Protein AF-A0A067YBQ9-F1 (afdb_monomer_lite)

Sequence (164 aa):
MTKKSASEFKTNIGNRERAAGQLLSSLKLGISATEVMDMLGPPTTKTWAYTLFYSSAMVIYFDDSSKLVRVTSDISPETVTTWDESAPEISTASTQFKGKPYNRQVAAKMLLPLLKQGMPTKKVEDVLGRPDFISWCYSLTPSSSSLLVRFASDDKIVEVSIQR

Structure (mmCIF, N/CA/C/O backbone):
data_AF-A0A067YBQ9-F1
#
_entry.id   AF-A0A067YBQ9-F1
#
loop_
_atom_site.group_PDB
_atom_site.id
_atom_site.type_symbol
_atom_site.label_atom_id
_a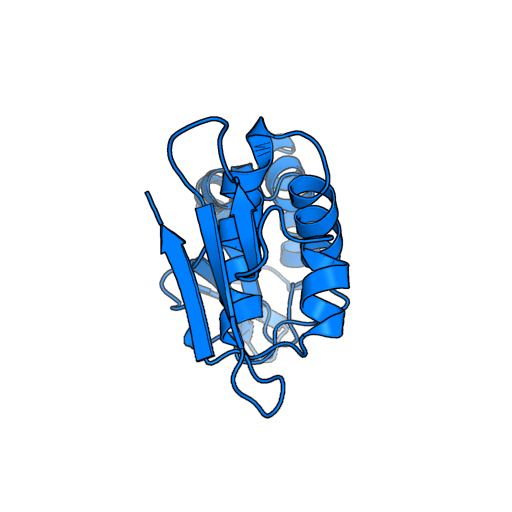tom_site.label_alt_id
_atom_site.label_comp_id
_atom_site.label_asym_id
_atom_site.label_entity_id
_atom_site.label_seq_id
_atom_site.pdbx_PDB_ins_code
_atom_site.Cartn_x
_atom_site.Cartn_y
_atom_site.Cartn_z
_atom_site.occupancy
_atom_site.B_iso_or_equiv
_atom_site.auth_seq_id
_atom_site.auth_comp_id
_atom_site.auth_asym_id
_atom_site.auth_atom_id
_atom_site.pdbx_PDB_model_num
ATOM 1 N N . MET A 1 1 ? -3.071 12.060 23.158 1.00 52.72 1 MET A N 1
ATOM 2 C CA . MET A 1 1 ? -3.126 11.913 21.689 1.00 52.72 1 MET A CA 1
ATOM 3 C C . MET A 1 1 ? -2.348 13.057 21.051 1.00 52.72 1 MET A C 1
ATOM 5 O O . MET A 1 1 ? -2.761 14.206 21.165 1.00 52.72 1 MET A O 1
ATOM 9 N N . THR A 1 2 ? -1.191 12.802 20.444 1.00 61.22 2 THR A N 1
ATOM 10 C CA . THR A 1 2 ? -0.462 13.849 19.717 1.00 61.22 2 THR A CA 1
ATOM 11 C C . THR A 1 2 ? -1.134 14.043 18.363 1.00 61.22 2 THR A C 1
ATOM 13 O O . THR A 1 2 ? -1.011 13.196 17.484 1.00 61.22 2 THR A O 1
ATOM 16 N N . LYS A 1 3 ? -1.839 15.169 18.170 1.00 69.75 3 LYS A N 1
ATOM 17 C CA . LYS A 1 3 ? -2.439 15.571 16.875 1.00 69.75 3 LYS A CA 1
ATOM 18 C C . LYS A 1 3 ? -1.464 15.402 15.694 1.00 69.75 3 LYS A C 1
ATOM 20 O O . LYS A 1 3 ? -1.875 15.102 14.579 1.00 69.75 3 LYS A O 1
ATOM 25 N N . LYS A 1 4 ? -0.164 15.535 15.974 1.00 74.19 4 LYS A N 1
ATOM 26 C CA . LYS A 1 4 ? 0.947 15.300 15.051 1.00 74.19 4 LYS A CA 1
ATOM 27 C C . LYS A 1 4 ? 1.001 13.869 14.498 1.00 74.19 4 LYS A C 1
ATOM 29 O O . LYS A 1 4 ? 1.097 13.725 13.291 1.00 74.19 4 LYS A O 1
ATOM 34 N N . SER A 1 5 ? 0.879 12.835 15.332 1.00 67.56 5 SER A N 1
ATOM 35 C CA . SER A 1 5 ? 0.999 11.433 14.894 1.00 67.56 5 SER A CA 1
ATOM 36 C C . SER A 1 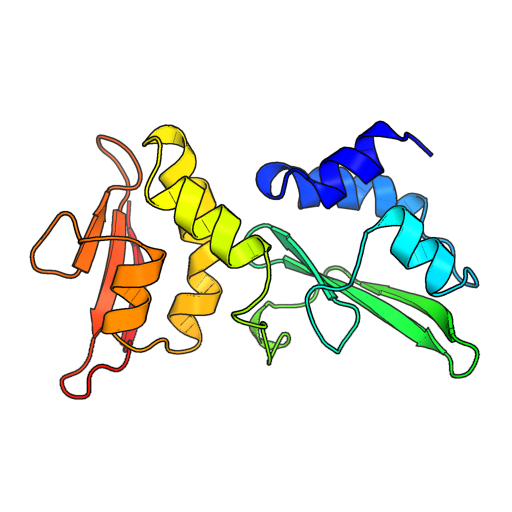5 ? -0.192 11.005 14.035 1.00 67.56 5 SER A C 1
ATOM 38 O O . SER A 1 5 ? -0.006 10.334 13.030 1.00 67.56 5 SER A O 1
ATOM 40 N N . ALA A 1 6 ? -1.408 11.456 14.369 1.00 73.75 6 ALA A N 1
ATOM 41 C CA . ALA A 1 6 ? -2.590 11.237 13.527 1.00 73.75 6 ALA A CA 1
ATOM 42 C C . ALA A 1 6 ? -2.458 11.951 12.169 1.00 73.75 6 ALA A C 1
ATOM 44 O O . ALA A 1 6 ? -2.779 11.386 11.127 1.00 73.75 6 ALA A O 1
ATOM 45 N N . SER A 1 7 ? -1.935 13.181 12.167 1.00 75.06 7 SER A N 1
ATOM 46 C CA . SER A 1 7 ? -1.663 13.921 10.931 1.00 75.06 7 SER A CA 1
ATOM 47 C C . SER A 1 7 ? -0.592 13.236 10.075 1.00 75.06 7 SER A C 1
ATOM 49 O O . SER A 1 7 ? -0.802 13.024 8.883 1.00 75.06 7 SER A O 1
ATOM 51 N N . GLU A 1 8 ? 0.526 12.823 10.678 1.00 72.06 8 GLU A N 1
ATOM 52 C CA . GLU A 1 8 ? 1.603 12.089 10.001 1.00 72.06 8 GLU A CA 1
ATOM 53 C C . GLU A 1 8 ? 1.111 10.753 9.445 1.00 72.06 8 GLU A C 1
ATOM 55 O O . GLU A 1 8 ? 1.417 10.427 8.302 1.00 72.06 8 GLU A O 1
ATOM 60 N N . PHE A 1 9 ? 0.283 10.024 10.199 1.00 73.94 9 PHE A N 1
ATOM 61 C CA . PHE A 1 9 ? -0.331 8.790 9.723 1.00 73.94 9 PHE A CA 1
ATOM 62 C C . PHE A 1 9 ? -1.224 9.041 8.506 1.00 73.94 9 PHE A C 1
ATOM 64 O O . PHE A 1 9 ? -1.138 8.321 7.520 1.00 73.94 9 PHE A O 1
ATOM 71 N N . LYS A 1 10 ? -2.044 10.094 8.511 1.00 70.56 10 LYS A N 1
ATOM 72 C CA . LYS A 1 10 ? -2.930 10.396 7.378 1.00 70.56 10 LYS A CA 1
ATOM 73 C C . LYS A 1 10 ? -2.169 10.862 6.136 1.00 70.56 10 LYS A C 1
ATOM 75 O O . LYS A 1 10 ? -2.526 10.475 5.028 1.00 70.56 10 LYS A O 1
ATOM 80 N N . THR A 1 11 ? -1.132 11.678 6.317 1.00 66.50 11 THR A N 1
ATOM 81 C CA . THR A 1 11 ? -0.545 12.486 5.231 1.00 66.50 11 THR A CA 1
ATOM 82 C C . THR A 1 11 ? 0.833 12.031 4.760 1.00 66.50 11 THR A C 1
ATOM 84 O O . THR A 1 11 ? 1.227 12.367 3.646 1.00 66.50 11 THR A O 1
ATOM 87 N N . ASN A 1 12 ? 1.580 11.272 5.566 1.00 66.81 12 ASN A N 1
ATOM 88 C CA . ASN A 1 12 ? 2.951 10.886 5.251 1.00 66.81 12 ASN A CA 1
ATOM 89 C C . ASN A 1 12 ? 3.133 9.371 5.327 1.00 66.81 12 ASN A C 1
ATOM 91 O O . ASN A 1 12 ? 3.479 8.803 6.363 1.00 66.81 12 ASN A O 1
ATOM 95 N N . ILE A 1 13 ? 2.955 8.725 4.177 1.00 60.44 13 ILE A N 1
ATOM 96 C CA . ILE A 1 13 ? 3.021 7.268 4.066 1.00 60.44 13 ILE A CA 1
ATOM 97 C C . ILE A 1 13 ? 4.420 6.727 4.413 1.00 60.44 13 ILE A C 1
ATOM 99 O O . ILE A 1 13 ? 4.527 5.663 5.011 1.00 60.44 13 ILE A O 1
ATOM 103 N N . GLY A 1 14 ? 5.492 7.482 4.147 1.00 58.81 14 GLY A N 1
ATOM 104 C CA . GLY A 1 14 ? 6.857 7.093 4.528 1.00 58.81 14 GLY A CA 1
ATOM 105 C C . GLY A 1 14 ? 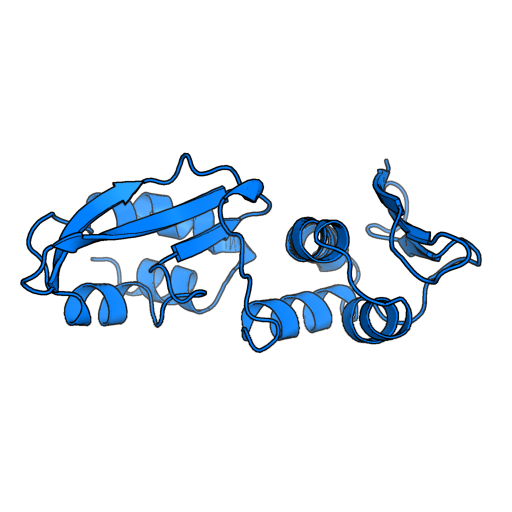7.100 7.065 6.043 1.00 58.81 14 GLY A C 1
ATOM 106 O O . GLY A 1 14 ? 8.034 6.414 6.497 1.00 58.81 14 GLY A O 1
ATOM 107 N N . ASN A 1 15 ? 6.242 7.731 6.824 1.00 66.69 15 ASN A N 1
ATOM 108 C CA . ASN A 1 15 ? 6.295 7.764 8.286 1.00 66.69 15 ASN A CA 1
ATOM 109 C C . ASN A 1 15 ? 5.116 7.029 8.947 1.00 66.69 15 ASN A C 1
ATOM 111 O O . ASN A 1 15 ? 5.017 7.042 10.178 1.00 66.69 15 ASN A O 1
ATOM 115 N N . ARG A 1 16 ? 4.229 6.383 8.169 1.00 72.06 16 ARG A N 1
ATOM 116 C CA . ARG A 1 16 ? 3.018 5.731 8.696 1.00 72.06 16 ARG A CA 1
ATOM 117 C C . ARG A 1 16 ? 3.342 4.638 9.695 1.00 72.06 16 ARG A C 1
ATOM 119 O O . ARG A 1 16 ? 2.695 4.607 10.725 1.00 72.06 16 ARG A O 1
ATOM 126 N N . GLU A 1 17 ? 4.347 3.801 9.462 1.00 69.12 17 GLU A N 1
ATOM 127 C CA . GLU A 1 17 ? 4.753 2.757 10.416 1.00 69.12 17 GLU A CA 1
ATOM 128 C C . GLU A 1 17 ? 5.180 3.334 11.773 1.00 69.12 17 GLU A C 1
ATOM 130 O O . GLU A 1 17 ? 4.701 2.897 12.821 1.00 69.12 17 GLU A O 1
ATOM 135 N N . ARG A 1 18 ? 5.996 4.394 11.771 1.00 70.69 18 ARG A N 1
ATOM 136 C CA . ARG A 1 18 ? 6.384 5.093 13.005 1.00 70.69 18 ARG A CA 1
ATOM 137 C C . ARG A 1 18 ? 5.173 5.716 13.701 1.00 70.69 18 ARG A C 1
ATOM 139 O O . ARG A 1 18 ? 5.042 5.614 14.921 1.00 70.69 18 ARG A O 1
ATOM 146 N N . ALA A 1 19 ? 4.298 6.365 12.937 1.00 74.25 19 ALA A N 1
ATOM 147 C CA . ALA A 1 19 ? 3.081 6.969 13.463 1.00 74.25 19 ALA A CA 1
ATOM 148 C C . ALA A 1 19 ? 2.104 5.906 13.996 1.00 74.25 19 ALA A C 1
ATOM 150 O O . ALA A 1 19 ? 1.501 6.105 15.046 1.00 74.25 19 ALA A O 1
ATOM 151 N N . ALA A 1 20 ? 2.010 4.752 13.336 1.00 73.94 20 ALA A N 1
ATOM 152 C CA . ALA A 1 20 ? 1.210 3.605 13.745 1.00 73.94 20 ALA A CA 1
ATOM 153 C C . ALA A 1 20 ? 1.682 3.058 15.083 1.00 73.94 20 ALA A C 1
ATOM 155 O O . ALA A 1 20 ? 0.861 2.872 15.968 1.00 73.94 20 ALA A O 1
ATOM 156 N N . GLY A 1 21 ? 2.994 2.895 15.281 1.00 72.50 21 GLY A N 1
ATOM 157 C CA . GLY A 1 21 ? 3.549 2.491 16.576 1.00 72.50 21 GLY A CA 1
ATOM 158 C C . GLY A 1 21 ? 3.110 3.411 17.724 1.00 72.50 21 GLY A C 1
ATOM 159 O O . GLY A 1 21 ? 2.801 2.950 18.821 1.00 72.50 21 GLY A O 1
ATOM 160 N N . GLN A 1 22 ? 2.997 4.716 17.461 1.00 74.12 22 GLN A N 1
ATOM 161 C CA . GLN A 1 22 ? 2.503 5.692 18.438 1.00 74.12 22 GLN A CA 1
ATOM 162 C C . GLN A 1 22 ? 0.974 5.672 18.593 1.00 74.12 22 GLN A C 1
ATOM 164 O O . GLN A 1 22 ? 0.467 5.946 19.679 1.00 74.12 22 GLN A O 1
ATOM 169 N N . LEU A 1 23 ? 0.239 5.345 17.530 1.00 74.12 23 LEU A N 1
ATOM 170 C CA . LEU A 1 23 ? -1.225 5.298 17.513 1.00 74.12 23 LEU A CA 1
ATOM 171 C C . LEU A 1 23 ? -1.789 3.974 18.046 1.00 74.12 23 LEU A C 1
ATOM 173 O O . LEU A 1 23 ? -2.868 3.986 18.629 1.00 74.12 23 LEU A O 1
ATOM 177 N N . LEU A 1 24 ? -1.056 2.863 17.934 1.00 72.81 24 LEU A N 1
ATOM 178 C CA . LEU A 1 24 ? -1.445 1.542 18.439 1.00 72.81 24 LEU A CA 1
ATOM 179 C C . LEU A 1 24 ? -1.722 1.573 19.943 1.00 72.81 24 LEU A C 1
ATOM 181 O O . LEU A 1 24 ? -2.719 1.029 20.398 1.00 72.81 24 LEU A O 1
ATOM 185 N N . SER A 1 25 ? -0.902 2.297 20.709 1.00 68.56 25 SER A N 1
ATOM 186 C CA . SER A 1 25 ? -1.129 2.497 22.149 1.00 68.56 25 SER A CA 1
ATOM 187 C C . SER A 1 25 ? -2.357 3.365 22.468 1.00 68.56 25 SER A C 1
ATOM 189 O O . SER A 1 25 ? -2.837 3.371 23.601 1.00 68.56 25 SER A O 1
ATOM 191 N N . SER A 1 26 ? -2.876 4.102 21.482 1.00 73.00 26 SER A N 1
ATOM 192 C CA . SER A 1 26 ? -4.056 4.966 21.612 1.00 73.00 26 SER A CA 1
ATOM 193 C C . SER A 1 26 ? -5.349 4.309 21.106 1.00 73.00 26 SER A C 1
ATOM 195 O O . SER A 1 26 ? -6.432 4.742 21.501 1.00 73.00 26 SER A O 1
ATOM 197 N N . LEU A 1 27 ? -5.259 3.263 20.277 1.00 78.25 27 LEU A N 1
ATOM 198 C CA . LEU A 1 27 ? -6.390 2.462 19.799 1.00 78.25 27 LEU A CA 1
ATOM 199 C C . LEU A 1 27 ? -6.861 1.507 20.905 1.00 78.25 27 LEU A C 1
ATOM 201 O O . LEU A 1 27 ? -6.446 0.353 20.986 1.00 78.25 27 LEU A O 1
ATOM 205 N N . LYS A 1 28 ? -7.724 2.007 21.790 1.00 81.62 28 LYS A N 1
ATOM 206 C CA . LYS A 1 28 ? -8.331 1.204 22.859 1.00 81.62 28 LYS A CA 1
ATOM 207 C C . LYS A 1 28 ? -9.479 0.359 22.316 1.00 81.62 28 LYS A C 1
ATOM 209 O O . LYS A 1 28 ? -10.267 0.843 21.511 1.00 81.62 28 LYS A O 1
ATOM 214 N N . LEU A 1 29 ? -9.617 -0.872 22.802 1.00 84.88 29 LEU A N 1
ATOM 215 C CA . LEU A 1 29 ? -10.793 -1.692 22.504 1.00 84.88 29 LEU A CA 1
ATOM 216 C C . LEU A 1 29 ? -12.078 -0.989 22.981 1.00 84.88 29 LEU A C 1
ATOM 218 O O . LEU A 1 29 ? -12.070 -0.295 23.998 1.00 84.88 29 LEU A O 1
ATOM 222 N N . GLY A 1 30 ? -13.174 -1.163 22.245 1.00 82.12 30 GLY A N 1
ATOM 223 C CA . GLY A 1 30 ? -14.492 -0.601 22.549 1.00 82.12 30 GLY A CA 1
ATOM 224 C C . GLY A 1 30 ? -14.776 0.789 21.963 1.00 82.12 3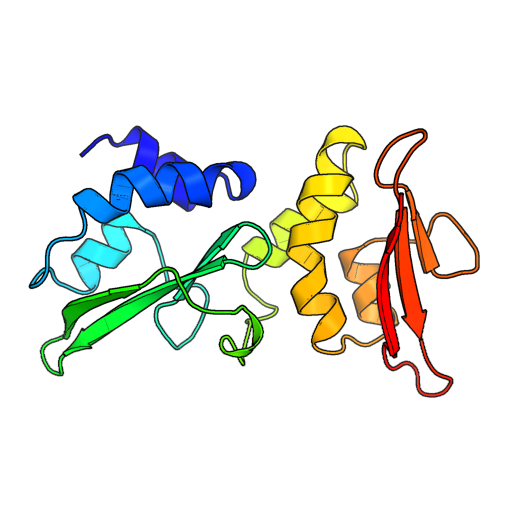0 GLY A C 1
ATOM 225 O O . GLY A 1 30 ? -15.911 1.266 22.061 1.00 82.12 30 GLY A O 1
ATOM 226 N N . ILE A 1 31 ? -13.795 1.447 21.335 1.00 87.75 31 ILE A N 1
ATOM 227 C CA . ILE A 1 31 ? -14.031 2.714 20.618 1.00 87.75 31 ILE A CA 1
ATOM 228 C C . ILE A 1 31 ? -14.817 2.474 19.325 1.00 87.75 31 ILE A C 1
ATOM 230 O O . ILE A 1 31 ? -14.773 1.389 18.747 1.00 87.75 31 ILE A O 1
ATOM 234 N N . SER A 1 32 ? -15.566 3.475 18.880 1.00 87.94 32 SER A N 1
ATOM 235 C CA . SER A 1 32 ? -16.401 3.378 17.680 1.00 87.94 32 SER A CA 1
ATOM 236 C C . SER A 1 32 ? -15.590 3.406 16.382 1.00 87.94 32 SER A C 1
ATOM 238 O O . SER A 1 32 ? -14.506 3.989 16.321 1.00 87.94 32 SER A O 1
ATOM 240 N N . ALA A 1 33 ? -16.154 2.838 15.312 1.00 83.00 33 ALA A N 1
ATOM 241 C CA . ALA A 1 33 ? -15.620 2.982 13.957 1.00 83.00 33 ALA A CA 1
ATOM 242 C C . ALA A 1 33 ? -15.366 4.455 13.587 1.00 83.00 33 ALA A C 1
ATOM 244 O O . ALA A 1 33 ? -14.297 4.780 13.080 1.00 83.00 33 ALA A O 1
ATOM 245 N N . THR A 1 34 ? -16.281 5.366 13.929 1.00 84.38 34 THR A N 1
ATOM 246 C CA . THR A 1 34 ? -16.118 6.809 13.685 1.00 84.38 34 THR A CA 1
ATOM 247 C C . THR A 1 34 ? -14.881 7.380 14.376 1.00 84.38 34 THR A C 1
ATOM 249 O O . THR A 1 34 ? -14.089 8.060 13.732 1.00 84.38 34 THR A O 1
ATOM 252 N N . GLU A 1 35 ? -14.648 7.048 15.649 1.00 85.06 35 GLU A N 1
ATOM 253 C CA . GLU A 1 35 ? -13.447 7.495 16.371 1.00 85.06 35 GLU A CA 1
ATOM 254 C C . GLU A 1 35 ? -12.165 6.935 15.745 1.00 85.06 35 GLU A C 1
ATOM 256 O O . GLU A 1 35 ? -11.160 7.638 15.646 1.00 85.06 35 GLU A O 1
ATOM 261 N N . VAL A 1 36 ? -12.183 5.684 15.277 1.00 84.69 36 VAL A N 1
ATOM 262 C CA . VAL A 1 36 ? -11.047 5.110 14.543 1.00 84.69 36 VAL A CA 1
ATOM 263 C C . VAL A 1 36 ? -10.809 5.865 13.231 1.00 84.69 36 VAL A C 1
ATOM 265 O O . VAL A 1 36 ? -9.665 6.205 12.926 1.00 84.69 36 VAL A O 1
ATOM 268 N N . MET A 1 37 ? -11.868 6.189 12.488 1.00 84.00 37 MET A N 1
ATOM 269 C CA . MET A 1 37 ? -11.803 6.983 11.257 1.00 84.00 37 MET A CA 1
ATOM 270 C C . MET A 1 37 ? -11.257 8.395 11.509 1.00 84.00 37 MET A C 1
ATOM 272 O O . MET A 1 37 ? -10.416 8.886 10.753 1.00 84.00 37 MET A O 1
ATOM 276 N N . ASP A 1 38 ? -11.651 9.030 12.610 1.00 81.69 38 ASP A N 1
ATOM 277 C CA . ASP A 1 38 ? -11.127 10.334 13.016 1.00 81.69 38 ASP A CA 1
ATOM 278 C C . ASP A 1 38 ? -9.637 10.274 13.361 1.00 81.69 38 ASP A C 1
ATOM 280 O O . ASP A 1 38 ? -8.899 11.235 13.117 1.00 81.69 38 ASP A O 1
ATOM 284 N N . MET A 1 39 ? -9.151 9.144 13.873 1.00 81.12 39 MET A N 1
ATOM 285 C CA . MET A 1 39 ? -7.738 8.959 14.199 1.00 81.12 39 MET A CA 1
ATOM 286 C C . MET A 1 39 ? -6.884 8.604 12.983 1.00 81.12 39 MET A C 1
ATOM 288 O O . MET A 1 39 ? -5.825 9.201 12.782 1.00 81.12 39 MET A O 1
ATOM 292 N N . LEU A 1 40 ? -7.338 7.653 12.172 1.00 79.06 40 LEU A N 1
ATOM 293 C CA . LEU A 1 40 ? -6.526 7.004 11.139 1.00 79.06 40 LEU A CA 1
ATOM 294 C C . LEU A 1 40 ? -6.870 7.456 9.719 1.00 79.06 40 LEU A C 1
ATOM 296 O O . LEU A 1 40 ? -6.057 7.306 8.812 1.00 79.06 40 LEU A O 1
ATOM 300 N N . GLY A 1 41 ? -8.039 8.062 9.534 1.00 74.94 41 GLY A N 1
ATOM 301 C CA . GLY A 1 41 ? -8.613 8.331 8.223 1.00 74.94 41 GLY A CA 1
ATOM 302 C C . GLY A 1 41 ? -9.439 7.152 7.699 1.00 74.94 41 GLY A C 1
ATOM 303 O O . GLY A 1 41 ? -9.606 6.143 8.396 1.00 74.94 41 GLY A O 1
ATOM 304 N N . PRO A 1 42 ? -9.986 7.277 6.479 1.00 71.62 42 PRO A N 1
ATOM 305 C CA . PRO A 1 42 ? -10.728 6.195 5.846 1.00 71.62 42 PRO A CA 1
ATOM 306 C C . PRO A 1 42 ? -9.830 4.962 5.635 1.00 71.62 42 PRO A C 1
ATOM 308 O O . PRO A 1 42 ? -8.627 5.119 5.408 1.00 71.62 42 PRO A O 1
ATOM 311 N N . PRO A 1 43 ? -10.388 3.743 5.728 1.00 66.50 43 PRO A N 1
ATOM 312 C CA . PRO A 1 43 ? -9.630 2.519 5.494 1.00 66.50 43 PRO A CA 1
ATOM 313 C C . PRO A 1 43 ? -9.174 2.416 4.033 1.00 66.50 43 PRO A C 1
ATOM 315 O O . PRO A 1 43 ? -9.845 2.905 3.126 1.00 66.50 43 PRO A O 1
ATOM 318 N N . THR A 1 44 ? -8.046 1.740 3.802 1.00 60.06 44 THR A N 1
ATOM 319 C CA . THR A 1 44 ? -7.473 1.548 2.458 1.00 60.06 44 THR A CA 1
ATOM 320 C C . THR A 1 44 ? -8.219 0.472 1.656 1.00 60.06 44 THR A C 1
ATOM 322 O O . THR A 1 44 ? -8.143 0.448 0.432 1.00 60.06 44 THR A O 1
ATOM 325 N N . THR A 1 45 ? -8.955 -0.425 2.323 1.00 57.81 45 THR A N 1
ATOM 326 C CA . THR A 1 45 ? -9.723 -1.505 1.678 1.00 57.81 45 THR A CA 1
ATOM 327 C C . THR A 1 45 ? -11.103 -1.690 2.320 1.00 57.81 45 THR A C 1
ATOM 329 O O . THR A 1 45 ? -11.421 -1.048 3.319 1.00 57.81 45 THR A O 1
ATOM 332 N N . LYS A 1 46 ? -11.933 -2.592 1.767 1.00 57.16 46 LYS A N 1
ATOM 333 C CA . LYS A 1 46 ? -13.247 -2.956 2.344 1.00 57.16 46 LYS A CA 1
ATOM 334 C C . LYS A 1 46 ? -13.126 -3.578 3.737 1.00 57.16 46 LYS A C 1
ATOM 336 O O . LYS A 1 46 ? -13.937 -3.300 4.615 1.00 57.16 46 LYS A O 1
ATOM 341 N N . THR A 1 47 ? -12.093 -4.385 3.948 1.00 64.19 47 THR A N 1
ATOM 342 C CA . THR A 1 47 ? -11.619 -4.738 5.288 1.00 64.19 47 THR A CA 1
ATOM 343 C C . THR A 1 47 ? -10.911 -3.506 5.845 1.00 64.19 47 THR A C 1
ATOM 345 O O . THR A 1 47 ? -10.121 -2.914 5.113 1.00 64.19 47 THR A O 1
ATOM 348 N N . TRP A 1 48 ? -11.177 -3.079 7.087 1.00 72.06 48 TRP A N 1
ATOM 349 C CA . TRP A 1 48 ? -10.534 -1.889 7.668 1.00 72.06 48 TRP A CA 1
ATOM 350 C C . TRP A 1 48 ? -9.035 -2.127 7.887 1.00 72.06 48 TRP A C 1
ATOM 352 O O . TRP A 1 48 ? -8.570 -2.430 8.981 1.00 72.06 48 TRP A O 1
ATOM 362 N N . ALA A 1 49 ? -8.280 -2.026 6.803 1.00 69.38 49 ALA A N 1
ATOM 363 C CA . ALA A 1 49 ? -6.856 -2.245 6.724 1.00 69.38 49 ALA A CA 1
ATOM 364 C C . ALA A 1 49 ? -6.184 -0.931 6.345 1.00 69.38 49 ALA A C 1
ATOM 366 O O . ALA A 1 49 ? -6.642 -0.213 5.455 1.00 69.38 49 ALA A O 1
ATOM 367 N N . TYR A 1 50 ? -5.087 -0.641 7.027 1.00 70.19 50 TYR A N 1
ATOM 368 C CA . TYR A 1 50 ? -4.234 0.504 6.789 1.00 70.19 50 TYR A CA 1
ATOM 369 C C . TYR A 1 50 ? -2.839 0.002 6.482 1.00 70.19 50 TYR A C 1
ATOM 371 O O . TYR A 1 50 ? -2.215 -0.693 7.286 1.00 70.19 50 TYR A O 1
ATOM 379 N N . THR A 1 51 ? -2.310 0.378 5.329 1.00 67.38 51 THR A N 1
ATOM 380 C CA . THR A 1 51 ? -0.928 0.045 5.002 1.00 67.38 51 THR A CA 1
ATOM 381 C C . THR A 1 51 ? 0.017 0.926 5.798 1.00 67.38 51 THR A C 1
ATOM 383 O O . THR A 1 51 ? -0.018 2.154 5.688 1.00 67.38 51 THR A O 1
ATOM 386 N N . LEU A 1 52 ? 0.845 0.277 6.619 1.00 64.19 52 LEU A N 1
ATOM 387 C CA . LEU A 1 52 ? 1.793 0.944 7.499 1.00 64.19 52 LEU A CA 1
ATOM 388 C C . LEU A 1 52 ? 3.080 1.287 6.752 1.00 64.19 52 LEU A C 1
ATOM 390 O O . LEU A 1 52 ? 3.508 2.437 6.798 1.00 64.19 52 LEU A O 1
ATOM 394 N N . PHE A 1 53 ? 3.671 0.302 6.062 1.00 58.88 53 PHE A N 1
ATOM 395 C CA . PHE A 1 53 ? 4.875 0.458 5.239 1.00 58.88 53 PHE A CA 1
ATOM 396 C C . PHE A 1 53 ? 5.203 -0.821 4.462 1.00 58.88 53 PHE A C 1
ATOM 398 O O . PHE A 1 53 ? 5.064 -1.900 5.022 1.00 58.88 53 PHE A O 1
ATOM 405 N N . TYR A 1 54 ? 5.687 -0.691 3.219 1.00 53.78 54 TYR A N 1
ATOM 406 C CA . TYR A 1 54 ? 6.242 -1.741 2.337 1.00 53.78 54 TYR A CA 1
ATOM 407 C C . TYR A 1 54 ? 5.436 -3.048 2.182 1.00 53.78 54 TYR A C 1
ATOM 409 O O . TYR A 1 54 ? 4.906 -3.322 1.111 1.00 53.78 54 TYR A O 1
ATOM 417 N N . SER A 1 55 ? 5.384 -3.864 3.231 1.00 54.75 55 SER A N 1
ATOM 418 C CA . SER A 1 55 ? 4.781 -5.197 3.309 1.00 54.75 55 SER A CA 1
ATOM 419 C C . SER A 1 55 ? 4.033 -5.420 4.630 1.00 54.75 55 SER A C 1
ATOM 421 O O . SER A 1 55 ? 3.753 -6.554 4.986 1.00 54.75 55 SER A O 1
ATOM 423 N N . SER A 1 56 ? 3.731 -4.358 5.375 1.00 62.12 56 SER A N 1
ATOM 424 C CA . SER A 1 56 ? 3.070 -4.432 6.677 1.00 62.12 56 SER A CA 1
ATOM 425 C C . SER A 1 56 ? 1.735 -3.703 6.626 1.00 62.12 56 SER A C 1
ATOM 427 O O . SER A 1 56 ? 1.650 -2.535 6.222 1.00 62.12 56 SER A O 1
ATOM 429 N N . ALA A 1 57 ? 0.684 -4.390 7.059 1.00 70.88 57 ALA A N 1
ATOM 430 C CA . ALA A 1 57 ? -0.655 -3.838 7.177 1.00 70.88 57 ALA A CA 1
ATOM 431 C C . ALA A 1 57 ? -1.115 -3.876 8.633 1.00 70.88 57 ALA A C 1
ATOM 433 O O . ALA A 1 57 ? -0.929 -4.867 9.332 1.00 70.88 57 ALA A O 1
ATOM 434 N N . MET A 1 58 ? -1.755 -2.796 9.069 1.00 77.00 58 MET A N 1
ATOM 435 C CA . MET A 1 58 ? -2.544 -2.769 10.287 1.00 77.00 58 MET A CA 1
ATOM 436 C C . MET A 1 58 ? -3.989 -3.057 9.921 1.00 77.00 58 MET A C 1
ATOM 438 O O . MET A 1 58 ? -4.597 -2.276 9.198 1.00 77.00 58 MET A O 1
ATOM 442 N N . VAL A 1 59 ? -4.550 -4.146 10.427 1.00 78.69 59 VAL A N 1
ATOM 443 C CA . VAL A 1 59 ? -5.962 -4.475 10.230 1.00 78.69 59 VAL A CA 1
ATOM 444 C C . VAL A 1 59 ? -6.718 -4.269 11.526 1.00 78.69 59 VAL A C 1
ATOM 446 O O . VAL A 1 59 ? -6.254 -4.622 12.613 1.00 78.69 59 VAL A O 1
ATOM 449 N N . ILE A 1 60 ? -7.888 -3.671 11.376 1.00 84.19 60 ILE A N 1
ATOM 450 C CA . ILE A 1 60 ? -8.790 -3.274 12.436 1.00 84.19 60 ILE A CA 1
ATOM 451 C C . ILE A 1 60 ? -10.078 -4.074 12.278 1.00 84.19 60 ILE A C 1
ATOM 453 O O . ILE A 1 60 ? -10.673 -4.115 11.202 1.00 84.19 60 ILE A O 1
ATOM 457 N N . TYR A 1 61 ? -10.495 -4.721 13.362 1.00 81.75 61 TYR A N 1
ATOM 458 C CA . TYR A 1 61 ? -11.715 -5.515 13.422 1.00 81.75 61 TYR A CA 1
ATOM 459 C C . TYR A 1 61 ? -12.714 -4.854 14.356 1.00 81.75 61 TYR A C 1
ATOM 461 O O . TYR A 1 61 ? -12.370 -4.473 15.481 1.00 81.75 61 TYR A O 1
ATOM 469 N N . PHE A 1 62 ? -13.956 -4.786 13.895 1.00 82.88 62 PHE A N 1
ATOM 470 C CA . PHE A 1 62 ? -15.093 -4.324 14.674 1.00 82.88 62 PHE A CA 1
ATOM 471 C C . PHE A 1 62 ? -16.026 -5.496 14.980 1.00 82.88 62 PHE A C 1
ATOM 473 O O . PHE A 1 62 ? -16.074 -6.455 14.210 1.00 82.88 62 PHE A O 1
ATOM 480 N N . ASP A 1 63 ? -16.734 -5.429 16.103 1.00 78.88 63 ASP A N 1
ATOM 481 C CA . ASP A 1 63 ? -17.880 -6.303 16.365 1.00 78.88 63 ASP A CA 1
ATOM 482 C C . ASP A 1 63 ? -19.137 -5.829 15.614 1.00 78.88 63 ASP A C 1
ATOM 484 O O . ASP A 1 63 ? -19.144 -4.782 14.959 1.00 78.88 63 ASP A O 1
ATOM 488 N N . ASP A 1 64 ? -20.231 -6.582 15.749 1.00 81.38 64 ASP A N 1
ATOM 489 C CA . ASP A 1 64 ? -21.528 -6.266 15.134 1.00 81.38 64 ASP A CA 1
ATOM 490 C C . ASP A 1 64 ? -22.119 -4.929 15.624 1.00 81.38 64 ASP A C 1
ATOM 492 O O . ASP A 1 64 ? -22.991 -4.349 14.979 1.00 81.38 64 ASP A O 1
ATOM 496 N N . SER A 1 65 ? -21.621 -4.398 16.748 1.00 83.31 65 SER A N 1
ATOM 497 C CA . SER A 1 65 ? -21.976 -3.077 17.284 1.00 83.31 65 SER A CA 1
ATOM 498 C C . SER A 1 65 ? -21.055 -1.957 16.782 1.00 83.31 65 SER A C 1
ATOM 500 O O . SER A 1 65 ? -21.110 -0.832 17.287 1.00 83.31 65 SER A O 1
ATOM 502 N N . SER A 1 66 ? -20.210 -2.235 15.782 1.00 83.56 66 SER A N 1
ATOM 503 C CA . SER A 1 66 ? -19.230 -1.296 15.222 1.00 83.56 66 SER A CA 1
ATOM 504 C C . SER A 1 66 ? -18.229 -0.764 16.258 1.00 83.56 66 SER A C 1
ATOM 506 O O . SER A 1 66 ? -17.765 0.382 16.165 1.00 83.56 66 SER A O 1
ATOM 508 N N . LYS A 1 67 ? -17.887 -1.582 17.262 1.00 86.31 67 LYS A N 1
ATOM 509 C CA . LYS A 1 67 ? -16.866 -1.279 18.270 1.00 86.31 67 LYS A CA 1
ATOM 510 C C . LYS A 1 67 ? -15.574 -2.023 17.983 1.00 86.31 67 LYS A C 1
ATOM 512 O O . LYS A 1 67 ? -15.583 -3.182 17.590 1.00 86.31 67 LYS A O 1
ATOM 517 N N . LEU A 1 68 ? -14.449 -1.344 18.177 1.00 85.81 68 LEU A N 1
ATOM 518 C CA . LEU A 1 68 ? -13.121 -1.896 17.953 1.00 85.81 68 LEU A CA 1
ATOM 519 C C . LEU A 1 68 ? -12.862 -3.072 18.900 1.00 85.81 68 LEU A C 1
ATOM 521 O O . LEU A 1 68 ? -12.755 -2.872 20.107 1.00 85.81 68 LEU A O 1
ATOM 525 N N . VAL A 1 69 ? -12.689 -4.276 18.364 1.00 86.12 69 VAL A N 1
ATOM 526 C CA . VAL A 1 69 ? -12.417 -5.484 19.165 1.00 86.12 69 VAL A CA 1
ATOM 527 C C . VAL A 1 69 ? -11.018 -6.045 18.967 1.00 86.12 69 VAL A C 1
ATOM 529 O O . VAL A 1 69 ? -10.522 -6.766 19.832 1.00 86.12 69 VAL A O 1
ATOM 532 N N . ARG A 1 70 ? -10.342 -5.702 17.864 1.00 83.12 70 ARG A N 1
ATOM 533 C CA . ARG A 1 70 ? -8.972 -6.160 17.610 1.00 83.12 70 ARG A CA 1
ATOM 534 C C . ARG A 1 70 ? -8.228 -5.239 16.652 1.00 83.12 70 ARG A C 1
ATOM 536 O O . ARG A 1 70 ? -8.784 -4.791 15.654 1.00 83.12 70 ARG A O 1
ATOM 543 N N . VAL A 1 71 ? -6.941 -5.040 16.924 1.00 80.44 71 VAL A N 1
ATOM 544 C CA . VAL A 1 71 ? -5.970 -4.445 15.997 1.00 80.44 71 VAL A CA 1
ATOM 545 C C . VAL A 1 71 ? -4.802 -5.412 15.854 1.00 80.44 71 VAL A C 1
ATOM 547 O O . VAL A 1 71 ? -4.367 -6.005 16.839 1.00 80.44 71 VAL A O 1
ATOM 550 N N . THR A 1 72 ? -4.300 -5.605 14.640 1.00 75.38 72 THR A N 1
ATOM 551 C CA . THR A 1 72 ? -3.126 -6.450 14.384 1.00 75.38 72 THR A CA 1
ATOM 552 C C . THR A 1 72 ? -2.275 -5.855 13.273 1.00 75.38 72 THR A C 1
ATOM 554 O O . THR A 1 72 ? -2.815 -5.314 12.313 1.00 75.38 72 THR A O 1
ATOM 557 N N . SER A 1 73 ? -0.955 -5.935 13.426 1.00 67.94 73 SER A N 1
ATOM 558 C CA . SER A 1 73 ? 0.044 -5.440 12.471 1.00 67.94 73 SER A CA 1
ATOM 559 C C . SER A 1 73 ? 0.865 -6.552 11.805 1.00 67.94 73 SER A C 1
ATOM 561 O O . SER A 1 73 ? 1.674 -6.257 10.933 1.00 67.94 73 SER A O 1
ATOM 563 N N . ASP A 1 74 ? 0.656 -7.816 12.196 1.00 57.84 74 ASP A N 1
ATOM 564 C CA . ASP A 1 74 ? 1.440 -8.988 11.750 1.00 57.84 74 ASP A CA 1
ATOM 565 C C . ASP A 1 74 ? 0.909 -9.614 10.455 1.00 57.84 74 ASP A C 1
ATOM 567 O O . ASP A 1 74 ? 1.097 -10.796 10.165 1.00 57.84 74 ASP A O 1
ATOM 571 N N . ILE A 1 75 ? 0.184 -8.829 9.670 1.00 53.97 75 ILE A N 1
ATOM 572 C CA . ILE A 1 75 ? -0.491 -9.336 8.490 1.00 53.97 75 ILE A CA 1
ATOM 573 C C . ILE A 1 75 ? 0.434 -9.189 7.282 1.00 53.97 75 ILE A C 1
ATOM 575 O O . ILE A 1 75 ? 0.760 -8.079 6.859 1.00 53.97 75 ILE A O 1
ATOM 579 N N . SER A 1 76 ? 0.835 -10.344 6.735 1.00 48.06 76 SER A N 1
ATOM 580 C CA . SER A 1 76 ? 1.544 -10.475 5.457 1.00 48.06 76 SER A CA 1
ATOM 581 C C . SER A 1 76 ? 0.719 -9.823 4.338 1.00 48.06 76 SER A C 1
ATOM 583 O O . SER A 1 76 ? -0.500 -10.040 4.283 1.00 48.06 76 SER A O 1
ATOM 585 N N . PRO A 1 77 ? 1.338 -9.065 3.411 1.00 49.03 77 PRO A N 1
ATOM 586 C CA . PRO A 1 77 ? 0.613 -8.287 2.406 1.00 49.03 77 PRO A CA 1
ATOM 587 C C . PRO A 1 77 ? -0.189 -9.177 1.444 1.00 49.03 77 PRO A C 1
ATOM 589 O O . PRO A 1 77 ? -1.103 -8.695 0.783 1.00 49.03 77 PRO A O 1
ATOM 592 N N . GLU A 1 78 ? 0.100 -10.480 1.413 1.00 42.38 78 GLU A N 1
ATOM 593 C CA . GLU A 1 78 ? -0.613 -11.499 0.636 1.00 42.38 78 GLU A CA 1
ATOM 594 C C . GLU A 1 78 ? -2.078 -11.684 1.058 1.00 42.38 78 GLU A C 1
ATOM 596 O O . GLU A 1 78 ? -2.906 -12.096 0.253 1.00 42.38 78 GLU A O 1
ATOM 601 N N . THR A 1 79 ? -2.425 -11.343 2.301 1.00 40.00 79 THR A N 1
ATOM 602 C CA . THR A 1 79 ? -3.811 -11.445 2.800 1.00 40.00 79 THR A CA 1
ATOM 603 C C . THR A 1 79 ? -4.640 -10.180 2.559 1.00 40.00 79 THR A C 1
ATOM 605 O O . THR A 1 79 ? -5.855 -10.193 2.754 1.00 40.00 79 THR A O 1
ATOM 608 N N . VAL A 1 80 ? -4.025 -9.094 2.071 1.00 48.81 80 VAL A N 1
ATOM 609 C CA . VAL A 1 80 ? -4.744 -7.912 1.575 1.00 48.81 80 VAL A CA 1
ATOM 610 C C . VAL A 1 80 ? -5.091 -8.164 0.106 1.00 48.81 80 VAL A C 1
ATOM 612 O O . VAL A 1 80 ? -4.473 -7.636 -0.814 1.00 48.81 80 VAL A O 1
ATOM 615 N N . THR A 1 81 ? -6.071 -9.040 -0.113 1.00 41.72 81 THR A N 1
ATOM 616 C CA . THR A 1 81 ? -6.408 -9.614 -1.429 1.00 41.72 81 THR A CA 1
ATOM 617 C C . THR A 1 81 ? -7.137 -8.667 -2.386 1.00 41.72 81 THR A C 1
ATOM 619 O O . THR A 1 81 ? -7.426 -9.043 -3.516 1.00 41.72 81 THR A O 1
ATOM 622 N N . THR A 1 82 ? -7.423 -7.433 -1.980 1.00 47.81 82 THR A N 1
ATOM 623 C CA . THR A 1 82 ? -8.049 -6.416 -2.837 1.00 47.81 82 THR A CA 1
ATOM 624 C C . THR A 1 82 ? -7.529 -5.048 -2.433 1.00 47.81 82 THR A C 1
ATOM 626 O O . THR A 1 82 ? -8.131 -4.376 -1.596 1.00 47.81 82 THR A O 1
ATOM 629 N N . TRP A 1 83 ? -6.378 -4.664 -2.980 1.00 53.56 83 TRP A N 1
ATOM 630 C CA . TRP A 1 83 ? -5.901 -3.287 -2.907 1.00 53.56 83 TRP A CA 1
ATOM 631 C C . TRP A 1 83 ? -6.634 -2.471 -3.979 1.00 53.56 83 TRP A C 1
ATOM 633 O O . TRP A 1 83 ? -6.583 -2.814 -5.158 1.00 53.56 83 TRP A O 1
ATOM 643 N N . ASP A 1 84 ? -7.377 -1.443 -3.563 1.00 57.03 84 ASP A N 1
ATOM 644 C CA . ASP A 1 84 ? -8.154 -0.596 -4.472 1.00 57.03 84 ASP A CA 1
ATOM 645 C C . ASP A 1 84 ? -7.209 0.302 -5.279 1.00 57.03 84 ASP A C 1
ATOM 647 O O . ASP A 1 84 ? -6.470 1.113 -4.725 1.00 57.03 84 ASP A O 1
ATOM 651 N N . GLU A 1 85 ? -7.228 0.163 -6.602 1.00 52.22 85 GLU A N 1
ATOM 652 C CA . GLU A 1 85 ? -6.399 0.945 -7.525 1.00 52.22 85 GLU A CA 1
ATOM 653 C C . GLU A 1 85 ? -6.722 2.449 -7.492 1.00 52.22 85 GLU A C 1
ATOM 655 O O . GLU A 1 85 ? -5.898 3.281 -7.874 1.00 52.22 85 GLU A O 1
ATOM 660 N N . SER A 1 86 ? -7.914 2.791 -6.998 1.00 56.75 86 SER A N 1
ATOM 661 C CA . SER A 1 86 ? -8.394 4.156 -6.765 1.00 56.75 86 SER A CA 1
ATOM 662 C C . SER A 1 86 ? -7.793 4.784 -5.505 1.00 56.75 86 SER A C 1
ATOM 664 O O . SER A 1 86 ? -8.033 5.963 -5.230 1.00 56.75 86 SER A O 1
ATOM 666 N N . ALA A 1 87 ? -7.045 4.009 -4.714 1.00 60.53 87 ALA A N 1
ATOM 667 C CA . ALA A 1 87 ? -6.519 4.460 -3.442 1.00 60.53 87 ALA A CA 1
ATOM 668 C C . ALA A 1 87 ? -5.549 5.643 -3.641 1.00 60.53 87 ALA A C 1
ATOM 670 O O . ALA A 1 87 ? -4.607 5.565 -4.446 1.00 60.53 87 ALA A O 1
ATOM 671 N N . PRO A 1 88 ? -5.728 6.747 -2.893 1.00 61.78 88 PRO A N 1
ATOM 672 C CA . PRO A 1 88 ? -4.872 7.930 -3.000 1.00 61.78 88 PRO A CA 1
ATOM 673 C C . PRO A 1 88 ? -3.391 7.620 -2.725 1.00 61.78 88 PRO A C 1
ATOM 675 O O . PRO A 1 88 ? -2.499 8.330 -3.199 1.00 61.78 88 PRO A O 1
ATOM 678 N N . GLU A 1 89 ? -3.105 6.533 -2.010 1.00 63.50 89 GLU A N 1
ATOM 679 C CA . GLU A 1 89 ? -1.769 6.004 -1.764 1.00 63.50 89 GLU A CA 1
ATOM 680 C C . GLU A 1 89 ? -1.022 5.610 -3.044 1.00 63.50 89 GLU A C 1
ATOM 682 O O . GLU A 1 89 ? 0.175 5.881 -3.149 1.00 63.50 89 GLU A O 1
ATOM 687 N N . ILE A 1 90 ? -1.707 5.017 -4.027 1.00 70.00 90 ILE A N 1
ATOM 688 C CA . ILE A 1 90 ? -1.099 4.589 -5.298 1.00 70.00 90 ILE A CA 1
ATOM 689 C C . ILE A 1 90 ? -0.741 5.810 -6.130 1.00 70.00 90 ILE A C 1
ATOM 691 O O . ILE A 1 90 ? 0.373 5.912 -6.644 1.00 70.00 90 ILE A O 1
ATOM 695 N N . SER A 1 91 ? -1.659 6.774 -6.202 1.00 72.62 91 SER A N 1
ATOM 696 C CA . SER A 1 91 ? -1.430 8.053 -6.878 1.00 72.62 91 SER A CA 1
ATOM 697 C C . SER A 1 91 ? -0.253 8.814 -6.253 1.00 72.62 91 SER A C 1
ATOM 699 O O . SER A 1 91 ? 0.632 9.314 -6.956 1.00 72.62 91 SER A O 1
ATOM 701 N N . THR A 1 92 ? -0.168 8.819 -4.920 1.00 74.62 92 THR A N 1
ATOM 702 C CA . THR A 1 92 ? 0.939 9.446 -4.185 1.00 74.62 92 THR A CA 1
ATOM 703 C C . THR A 1 92 ? 2.267 8.734 -4.442 1.00 74.62 92 THR A C 1
ATOM 705 O O . THR A 1 92 ? 3.267 9.392 -4.736 1.00 74.62 92 THR A O 1
ATOM 708 N N . ALA A 1 93 ? 2.296 7.401 -4.373 1.00 76.81 93 ALA A N 1
ATOM 709 C CA . ALA A 1 93 ? 3.500 6.614 -4.624 1.00 76.81 93 ALA A CA 1
ATOM 710 C C . ALA A 1 93 ? 3.977 6.745 -6.079 1.00 76.81 93 ALA A C 1
ATOM 712 O O . ALA A 1 93 ? 5.160 6.982 -6.306 1.00 76.81 93 ALA A O 1
ATOM 713 N N . SER A 1 94 ? 3.062 6.690 -7.051 1.00 82.31 94 SER A N 1
ATOM 714 C CA . SER A 1 94 ? 3.332 6.956 -8.472 1.00 82.31 94 SER A CA 1
ATOM 715 C C . SER A 1 94 ? 3.960 8.338 -8.671 1.00 82.31 94 SER A C 1
ATOM 717 O O . SER A 1 94 ? 5.025 8.469 -9.275 1.00 82.31 94 SER A O 1
ATOM 719 N N . THR A 1 95 ? 3.374 9.374 -8.064 1.00 82.69 95 THR A N 1
ATOM 720 C CA . THR A 1 95 ? 3.905 10.744 -8.129 1.00 82.69 95 THR A CA 1
ATOM 721 C C . THR A 1 95 ? 5.316 10.839 -7.544 1.00 82.69 95 THR A C 1
ATOM 723 O O . THR A 1 95 ? 6.194 11.472 -8.131 1.00 82.69 95 THR A O 1
ATOM 726 N N . GLN A 1 96 ? 5.570 10.194 -6.402 1.00 81.69 96 GLN A N 1
ATOM 727 C CA . GLN A 1 96 ? 6.897 10.185 -5.781 1.00 81.69 96 GLN A CA 1
ATOM 728 C C . GLN A 1 96 ? 7.927 9.396 -6.595 1.00 81.69 96 GLN A C 1
ATOM 730 O O . GLN A 1 96 ? 9.081 9.816 -6.665 1.00 81.69 96 GLN A O 1
ATOM 735 N N . PHE A 1 97 ? 7.517 8.294 -7.227 1.00 84.62 97 PHE A N 1
ATOM 736 C CA . PHE A 1 97 ? 8.375 7.473 -8.078 1.00 84.62 97 PHE A CA 1
ATOM 737 C C . PHE A 1 97 ? 8.784 8.219 -9.355 1.00 84.62 97 PHE A C 1
ATOM 739 O O . PHE A 1 97 ? 9.961 8.288 -9.709 1.00 84.62 97 PHE A O 1
ATOM 746 N N . LYS A 1 98 ? 7.819 8.851 -10.025 1.00 84.06 98 LYS A N 1
ATOM 747 C CA . LYS A 1 98 ? 8.075 9.658 -11.226 1.00 84.06 98 LYS A CA 1
ATOM 748 C C . LYS A 1 98 ? 8.808 10.964 -10.917 1.00 84.06 98 LYS A C 1
ATOM 750 O O . LYS A 1 98 ? 9.474 11.513 -11.790 1.00 84.06 98 LYS A O 1
ATOM 755 N N . GLY A 1 99 ? 8.668 11.459 -9.688 1.00 77.56 99 GLY A N 1
ATOM 756 C CA . GLY A 1 99 ? 9.267 12.692 -9.196 1.00 77.56 99 GLY A CA 1
ATOM 757 C C . GLY A 1 99 ? 10.759 12.577 -8.854 1.00 77.56 99 GLY A C 1
ATOM 758 O O . GLY A 1 99 ? 11.566 12.031 -9.604 1.00 77.56 99 GLY A O 1
ATOM 759 N N . LYS A 1 100 ? 11.158 13.177 -7.723 1.00 66.88 100 LYS A N 1
ATOM 760 C CA . LYS A 1 100 ? 12.576 13.364 -7.369 1.00 66.88 100 LYS A CA 1
ATOM 761 C C . LYS A 1 100 ? 13.298 12.027 -7.091 1.00 66.88 100 LYS A C 1
ATOM 763 O O . LYS A 1 100 ? 12.754 11.201 -6.358 1.00 66.88 100 LYS A O 1
ATOM 768 N N . PRO A 1 101 ? 14.567 11.864 -7.529 1.00 63.66 101 PRO A N 1
ATOM 769 C CA . PRO A 1 101 ? 15.318 10.606 -7.412 1.00 63.66 101 PRO A CA 1
ATOM 770 C C . PRO A 1 101 ? 15.398 10.034 -5.990 1.00 63.66 101 PRO A C 1
ATOM 772 O O . PRO A 1 101 ? 15.288 8.830 -5.801 1.00 63.66 101 PRO A O 1
ATOM 775 N N . TYR A 1 102 ? 15.529 10.891 -4.972 1.00 62.22 102 TYR A N 1
ATOM 776 C CA . TYR A 1 102 ? 15.728 10.474 -3.577 1.00 62.22 102 TYR A CA 1
ATOM 777 C C . TYR A 1 102 ? 14.537 9.731 -2.951 1.00 62.22 102 TYR A C 1
ATOM 779 O O . TYR A 1 102 ? 14.720 9.022 -1.966 1.00 62.22 102 TYR A O 1
ATOM 787 N N . ASN A 1 103 ? 13.335 9.850 -3.525 1.00 71.44 103 ASN A N 1
ATOM 788 C CA . ASN A 1 103 ? 12.134 9.189 -3.004 1.00 71.44 103 ASN A CA 1
ATOM 789 C C . ASN A 1 103 ? 11.753 7.930 -3.793 1.00 71.44 103 ASN A C 1
ATOM 791 O O . ASN A 1 103 ? 10.868 7.187 -3.363 1.00 71.44 103 ASN A O 1
ATOM 795 N N . ARG A 1 104 ? 12.435 7.649 -4.914 1.00 81.12 104 ARG A N 1
ATOM 796 C CA . ARG A 1 104 ? 12.125 6.501 -5.776 1.00 81.12 104 ARG A CA 1
ATOM 797 C C . ARG A 1 104 ? 12.241 5.182 -5.042 1.00 81.12 104 ARG A C 1
ATOM 799 O O . ARG A 1 104 ? 11.387 4.327 -5.214 1.00 81.12 104 ARG A O 1
ATOM 806 N N . GLN A 1 105 ? 13.239 5.024 -4.178 1.00 78.69 105 GLN A N 1
ATOM 807 C CA . GLN A 1 105 ? 13.429 3.778 -3.438 1.00 78.69 105 GLN A CA 1
ATOM 808 C C . GLN A 1 105 ? 12.280 3.478 -2.461 1.00 78.69 105 GLN A C 1
ATOM 810 O O . GLN A 1 105 ? 11.882 2.322 -2.314 1.00 78.69 105 GLN A O 1
ATOM 815 N N . VAL A 1 106 ? 11.732 4.507 -1.809 1.00 74.50 106 VAL A N 1
ATOM 816 C CA . VAL A 1 106 ? 10.576 4.361 -0.911 1.00 74.50 106 VAL A CA 1
ATOM 817 C C . VAL A 1 106 ? 9.327 4.049 -1.731 1.00 74.50 106 VAL A C 1
ATOM 819 O O . VAL A 1 106 ? 8.635 3.073 -1.447 1.00 74.50 106 VAL A O 1
ATOM 822 N N . ALA A 1 107 ? 9.095 4.812 -2.801 1.00 79.62 107 ALA A N 1
ATOM 823 C CA . ALA A 1 107 ? 7.957 4.614 -3.688 1.00 79.62 107 ALA A CA 1
ATOM 824 C C . ALA A 1 107 ? 7.977 3.237 -4.380 1.00 79.62 107 ALA A C 1
ATOM 826 O O . ALA A 1 107 ? 6.951 2.568 -4.443 1.00 79.62 107 ALA A O 1
ATOM 827 N N . ALA A 1 108 ? 9.145 2.755 -4.815 1.00 82.94 108 ALA A N 1
ATOM 828 C CA . ALA A 1 108 ? 9.318 1.446 -5.450 1.00 82.94 108 ALA A CA 1
ATOM 829 C C . ALA A 1 108 ? 8.828 0.314 -4.557 1.00 82.94 108 ALA A C 1
ATOM 831 O O . ALA A 1 108 ? 8.099 -0.569 -4.991 1.00 82.94 108 ALA A O 1
ATOM 832 N N . LYS A 1 109 ? 9.215 0.355 -3.282 1.00 77.69 109 LYS A N 1
ATOM 833 C CA . LYS A 1 109 ? 8.821 -0.660 -2.310 1.00 77.69 109 LYS A CA 1
ATOM 834 C C . LYS A 1 109 ? 7.338 -0.577 -1.950 1.00 77.69 109 LYS A C 1
ATOM 836 O O . LYS A 1 109 ? 6.762 -1.601 -1.615 1.00 77.69 109 LYS A O 1
ATOM 841 N N . MET A 1 110 ? 6.722 0.605 -2.026 1.00 73.31 110 MET A N 1
ATOM 842 C CA . MET A 1 110 ? 5.269 0.751 -1.870 1.00 73.31 110 MET A CA 1
ATOM 843 C C . MET A 1 110 ? 4.495 0.191 -3.064 1.00 73.31 110 MET A C 1
ATOM 845 O O . MET A 1 110 ? 3.416 -0.361 -2.891 1.00 73.31 110 MET A O 1
ATOM 849 N N . LEU A 1 111 ? 5.045 0.331 -4.270 1.00 79.19 111 LEU A N 1
ATOM 850 C CA . LEU A 1 111 ? 4.432 -0.153 -5.505 1.00 79.19 111 LEU A CA 1
ATOM 851 C C . LEU A 1 111 ? 4.719 -1.644 -5.752 1.00 79.19 111 LEU A C 1
ATOM 853 O O . LEU A 1 111 ? 4.001 -2.287 -6.513 1.00 79.19 111 LEU A O 1
ATOM 857 N N . LEU A 1 112 ? 5.731 -2.215 -5.088 1.00 81.56 112 LEU A N 1
ATOM 858 C CA . LEU A 1 112 ? 6.153 -3.609 -5.248 1.00 81.56 112 LEU A CA 1
ATOM 859 C C . LEU A 1 112 ? 5.019 -4.631 -5.032 1.00 81.56 112 LEU A C 1
ATOM 861 O O . LEU A 1 112 ? 4.889 -5.520 -5.873 1.00 81.56 112 LEU A O 1
ATOM 865 N N . PRO A 1 113 ? 4.183 -4.546 -3.976 1.00 72.62 113 PRO A N 1
ATOM 866 C CA . PRO A 1 113 ? 3.076 -5.482 -3.794 1.00 72.62 113 PRO A CA 1
ATOM 867 C C . PRO A 1 113 ? 2.038 -5.382 -4.918 1.00 72.62 113 PRO A C 1
ATOM 869 O O . PRO A 1 113 ? 1.566 -6.411 -5.385 1.00 72.62 113 PRO A O 1
ATOM 872 N N . LEU A 1 114 ? 1.741 -4.169 -5.402 1.00 73.94 114 LEU A N 1
ATOM 873 C CA . LEU A 1 114 ? 0.801 -3.947 -6.511 1.00 73.94 114 LEU A CA 1
ATOM 874 C C . LEU A 1 114 ? 1.325 -4.565 -7.804 1.00 73.94 114 LEU A C 1
ATOM 876 O O . LEU A 1 114 ? 0.616 -5.297 -8.484 1.00 73.94 114 LEU A O 1
ATOM 880 N N . LEU A 1 115 ? 2.603 -4.334 -8.107 1.00 79.12 115 LEU A N 1
ATOM 881 C CA . LEU A 1 115 ? 3.267 -4.938 -9.259 1.00 79.12 115 LEU A CA 1
ATOM 882 C C . LEU A 1 115 ? 3.223 -6.474 -9.176 1.00 79.12 115 LEU A C 1
ATOM 884 O O . LEU A 1 115 ? 2.961 -7.130 -10.179 1.00 79.12 115 LEU A O 1
ATOM 888 N N . LYS A 1 116 ? 3.403 -7.056 -7.983 1.00 77.94 116 LYS A N 1
ATOM 889 C CA . LYS A 1 116 ? 3.317 -8.511 -7.764 1.00 77.94 116 LYS A CA 1
ATOM 890 C C . LYS A 1 116 ? 1.903 -9.086 -7.876 1.00 77.94 116 LYS A C 1
ATOM 892 O O . LYS A 1 116 ? 1.776 -10.263 -8.191 1.00 77.94 116 LYS A O 1
ATOM 897 N N . GLN A 1 117 ? 0.858 -8.289 -7.647 1.00 69.50 117 GLN A N 1
ATOM 898 C CA . GLN A 1 117 ? -0.535 -8.719 -7.838 1.00 69.50 117 GLN A CA 1
ATOM 899 C C . GLN A 1 117 ? -0.906 -8.902 -9.318 1.00 69.50 117 GLN A C 1
ATOM 901 O O . GLN A 1 117 ? -1.951 -9.473 -9.617 1.00 69.50 117 GLN A O 1
ATOM 906 N N . GLY A 1 118 ? -0.035 -8.481 -10.240 1.00 65.50 118 GLY A N 1
ATOM 907 C CA . GLY A 1 118 ? -0.243 -8.635 -11.672 1.00 65.50 118 GLY A CA 1
ATOM 908 C C . GLY A 1 118 ? -1.005 -7.446 -12.241 1.00 65.50 118 GLY A C 1
ATOM 909 O O . GLY A 1 118 ? -2.220 -7.482 -12.408 1.00 65.50 118 GLY A O 1
ATOM 910 N N . MET A 1 119 ? -0.264 -6.387 -12.566 1.00 73.38 119 MET A N 1
ATOM 911 C CA . MET A 1 119 ? -0.783 -5.239 -13.310 1.00 73.38 119 MET A CA 1
ATOM 912 C C . MET A 1 119 ? -0.484 -5.396 -14.809 1.00 73.38 119 MET A C 1
ATOM 914 O O . MET A 1 119 ? 0.593 -5.886 -15.153 1.00 73.38 119 MET A O 1
ATOM 918 N N . PRO A 1 120 ? -1.370 -4.943 -15.714 1.00 73.56 120 PRO A N 1
ATOM 919 C CA . PRO A 1 120 ? -1.069 -4.902 -17.145 1.00 73.56 120 PRO A CA 1
ATOM 920 C C . PRO A 1 120 ? 0.108 -3.966 -17.456 1.00 73.56 120 PRO A C 1
ATOM 922 O O . PRO A 1 120 ? 0.215 -2.898 -16.849 1.00 73.56 120 PRO A O 1
ATOM 925 N N . THR A 1 121 ? 0.921 -4.296 -18.465 1.00 77.44 121 THR A N 1
ATOM 926 C CA . THR A 1 121 ? 2.100 -3.521 -18.910 1.00 77.44 121 THR A CA 1
ATOM 927 C C . THR A 1 121 ? 1.842 -2.017 -19.036 1.00 77.44 121 THR A C 1
ATOM 929 O O . THR A 1 121 ? 2.557 -1.200 -18.457 1.00 77.44 121 THR A O 1
ATOM 932 N N . LYS A 1 122 ? 0.755 -1.631 -19.716 1.00 76.50 122 LYS A N 1
ATOM 933 C CA . LYS A 1 122 ? 0.380 -0.218 -19.903 1.00 76.50 122 LYS A CA 1
ATOM 934 C C . LYS A 1 122 ? 0.187 0.520 -18.574 1.00 76.50 122 LYS A C 1
ATOM 936 O O . LYS A 1 122 ? 0.596 1.664 -18.417 1.00 76.50 122 LYS A O 1
ATOM 941 N N . LYS A 1 123 ? -0.390 -0.164 -17.590 1.00 78.69 123 LYS A N 1
ATOM 942 C CA . LYS A 1 123 ? -0.640 0.394 -16.263 1.00 78.69 123 LYS A CA 1
ATOM 943 C C . LYS A 1 123 ? 0.638 0.525 -15.443 1.00 78.69 123 LYS A C 1
ATOM 945 O O . LYS A 1 123 ? 0.767 1.448 -14.646 1.00 78.69 123 LYS A O 1
ATOM 950 N N . VAL A 1 124 ? 1.597 -0.375 -15.649 1.00 83.19 124 VAL A N 1
ATOM 951 C CA . VAL A 1 124 ? 2.927 -0.254 -15.043 1.00 83.19 124 VAL A CA 1
ATOM 952 C C . VAL A 1 124 ? 3.608 1.022 -15.521 1.00 83.19 124 VAL A C 1
ATOM 954 O O . VAL A 1 124 ? 4.139 1.761 -14.697 1.00 83.19 124 VAL A O 1
ATOM 957 N N . GLU A 1 125 ? 3.529 1.334 -16.813 1.00 84.06 125 GLU A N 1
ATOM 958 C CA . GLU A 1 125 ? 4.051 2.594 -17.353 1.00 84.06 125 GLU A CA 1
ATOM 959 C C . GLU A 1 125 ? 3.293 3.814 -16.797 1.00 84.06 125 GLU A C 1
ATOM 961 O O . GLU A 1 125 ? 3.906 4.810 -16.407 1.00 84.06 125 GLU A O 1
ATOM 966 N N . ASP A 1 126 ? 1.971 3.719 -16.635 1.00 82.50 126 ASP A N 1
ATOM 967 C CA . ASP A 1 126 ? 1.171 4.773 -15.998 1.00 82.50 126 ASP A CA 1
ATOM 968 C C . ASP A 1 126 ? 1.528 4.993 -14.519 1.00 82.50 126 ASP A C 1
ATOM 970 O O . ASP A 1 126 ? 1.343 6.092 -13.996 1.00 82.50 126 ASP A O 1
ATOM 974 N N . VAL A 1 127 ? 2.063 3.994 -13.821 1.00 83.44 127 VAL A N 1
ATOM 975 C CA . VAL A 1 127 ? 2.413 4.087 -12.396 1.00 83.44 127 VAL A CA 1
ATOM 976 C C . VAL A 1 127 ? 3.883 4.456 -12.194 1.00 83.44 127 VAL A C 1
ATOM 978 O O . VAL A 1 127 ? 4.195 5.335 -11.395 1.00 83.44 127 VAL A O 1
ATOM 981 N N . LEU A 1 128 ? 4.795 3.826 -12.927 1.00 86.56 128 LEU A N 1
ATOM 982 C CA . LEU A 1 128 ? 6.243 3.992 -12.761 1.00 86.56 128 LEU A CA 1
ATOM 983 C C . LEU A 1 128 ? 6.843 5.015 -13.729 1.00 86.56 128 LEU A C 1
ATOM 985 O O . LEU A 1 128 ? 7.946 5.510 -13.511 1.00 86.56 128 LEU A O 1
ATOM 989 N N . GLY A 1 129 ? 6.107 5.375 -14.778 1.00 84.12 129 GLY A N 1
ATOM 990 C CA . GLY A 1 129 ? 6.627 6.139 -15.900 1.00 84.12 129 GLY A CA 1
ATOM 991 C C . GLY A 1 129 ? 7.369 5.248 -16.892 1.00 84.12 129 GLY A C 1
ATOM 992 O O . GLY A 1 129 ? 7.376 4.016 -16.795 1.00 84.12 129 GLY A O 1
ATOM 993 N N . ARG A 1 130 ? 8.011 5.904 -17.859 1.00 83.38 130 ARG A N 1
ATOM 994 C CA . ARG A 1 130 ? 8.818 5.226 -18.870 1.00 83.38 130 ARG A CA 1
ATOM 995 C C . ARG A 1 130 ? 10.059 4.607 -18.210 1.00 83.38 130 ARG A C 1
ATOM 997 O O . ARG A 1 130 ? 10.689 5.288 -17.400 1.00 83.38 130 ARG A O 1
ATOM 1004 N N . PRO A 1 131 ? 10.413 3.351 -18.525 1.00 82.75 131 PRO A N 1
ATOM 1005 C CA . PRO A 1 131 ? 11.591 2.719 -17.948 1.00 82.75 131 PRO A CA 1
ATOM 1006 C C . PRO A 1 131 ? 12.886 3.393 -18.405 1.00 82.75 131 PRO A C 1
ATOM 1008 O O . PRO A 1 131 ? 12.967 3.924 -19.515 1.00 82.75 131 PRO A O 1
ATOM 1011 N N . ASP A 1 132 ? 13.909 3.330 -17.551 1.00 76.12 132 ASP A N 1
ATOM 1012 C CA . ASP A 1 132 ? 15.232 3.901 -17.834 1.00 76.12 132 ASP A CA 1
ATOM 1013 C C . ASP A 1 132 ? 16.023 3.024 -18.829 1.00 76.12 132 ASP A C 1
ATOM 1015 O O . ASP A 1 132 ? 16.946 3.497 -19.491 1.00 76.12 132 ASP A O 1
ATOM 1019 N N . PHE A 1 133 ? 15.641 1.747 -18.967 1.00 69.56 133 PHE A N 1
ATOM 1020 C CA . PHE A 1 133 ? 16.279 0.765 -19.846 1.00 69.56 133 PHE A CA 1
ATOM 1021 C C . PHE A 1 133 ? 15.253 -0.079 -20.615 1.00 69.56 133 PHE A C 1
ATOM 1023 O O . PHE A 1 133 ? 14.094 -0.196 -20.222 1.00 69.56 133 PHE A O 1
ATOM 1030 N N . ILE A 1 134 ? 15.713 -0.747 -21.680 1.00 67.62 134 ILE A N 1
ATOM 1031 C CA . ILE A 1 134 ? 14.901 -1.629 -22.546 1.00 67.62 134 ILE A CA 1
ATOM 1032 C C . ILE A 1 134 ? 14.229 -2.763 -21.747 1.00 67.62 134 ILE A C 1
ATOM 1034 O O . ILE A 1 134 ? 13.148 -3.225 -22.097 1.00 67.62 134 ILE A O 1
ATOM 1038 N N . SER A 1 135 ? 14.840 -3.193 -20.645 1.00 72.44 135 SER A N 1
ATOM 1039 C CA . SER A 1 135 ? 14.392 -4.304 -19.802 1.00 72.44 135 SER A CA 1
ATOM 1040 C C . SER A 1 135 ? 13.418 -3.908 -18.685 1.00 72.44 135 SER A C 1
ATOM 1042 O O . SER A 1 135 ? 13.384 -4.589 -17.665 1.00 72.44 135 SER A O 1
ATOM 1044 N N . TRP A 1 136 ? 12.641 -2.825 -18.846 1.00 85.94 136 TRP A N 1
ATOM 1045 C CA . TRP A 1 136 ? 11.680 -2.363 -17.824 1.00 85.94 136 TRP A CA 1
ATOM 1046 C C . TRP A 1 136 ? 12.324 -2.217 -16.436 1.00 85.94 136 TRP A C 1
ATOM 1048 O O . TRP A 1 136 ? 11.798 -2.625 -15.398 1.00 85.94 136 TRP A O 1
ATOM 1058 N N . CYS A 1 137 ? 13.529 -1.654 -16.457 1.00 85.44 137 CYS A N 1
ATOM 1059 C CA . CYS A 1 137 ? 14.359 -1.427 -15.291 1.00 85.44 137 CYS A CA 1
ATOM 1060 C C . CYS A 1 137 ? 14.338 0.065 -14.952 1.00 85.44 137 CYS A C 1
ATOM 1062 O O . CYS A 1 137 ? 14.505 0.912 -15.834 1.00 85.44 137 CYS A O 1
ATOM 1064 N N . TYR A 1 138 ? 14.122 0.371 -13.677 1.00 87.19 138 TYR A N 1
ATOM 1065 C CA . TYR A 1 138 ? 13.986 1.729 -13.164 1.00 87.19 138 TYR A CA 1
ATOM 1066 C C . TYR A 1 138 ? 15.049 1.986 -12.105 1.00 87.19 138 TYR A C 1
ATOM 1068 O O . TYR A 1 138 ? 15.103 1.292 -11.091 1.00 87.19 138 TYR A O 1
ATOM 1076 N N . SER A 1 139 ? 15.881 2.998 -12.311 1.00 85.62 139 SER A N 1
ATOM 1077 C CA . SER A 1 139 ? 16.885 3.428 -11.348 1.00 85.62 139 SER A CA 1
ATOM 1078 C C . SER A 1 139 ? 16.211 4.022 -10.109 1.00 85.62 139 SER A C 1
ATOM 1080 O O . SER A 1 139 ? 15.432 4.980 -10.197 1.00 85.62 139 SER A O 1
ATOM 1082 N N . LEU A 1 140 ? 16.500 3.435 -8.943 1.00 82.88 140 LEU A N 1
ATOM 1083 C CA . LEU A 1 140 ? 15.959 3.861 -7.648 1.00 82.88 140 LEU A CA 1
ATOM 1084 C C . LEU A 1 140 ? 16.894 4.814 -6.909 1.00 82.88 140 LEU A C 1
ATOM 1086 O O . LEU A 1 140 ? 16.432 5.640 -6.124 1.00 82.88 140 LEU A O 1
ATOM 1090 N N . THR A 1 141 ? 18.198 4.696 -7.150 1.00 75.12 141 THR A N 1
ATOM 1091 C CA . THR A 1 141 ? 19.236 5.598 -6.647 1.00 75.12 141 THR A CA 1
ATOM 1092 C C . THR A 1 141 ? 20.284 5.814 -7.738 1.00 75.12 141 THR A C 1
ATOM 1094 O O . THR A 1 141 ? 20.464 4.933 -8.576 1.00 75.12 141 THR A O 1
ATOM 1097 N N . PRO A 1 142 ? 21.034 6.931 -7.725 1.00 59.97 142 PRO A N 1
ATOM 1098 C CA . PRO A 1 142 ? 22.012 7.243 -8.770 1.00 59.97 142 PRO A CA 1
ATOM 1099 C C . PRO A 1 142 ? 23.119 6.201 -9.024 1.00 59.97 142 PRO A C 1
ATOM 1101 O O . PRO A 1 142 ? 23.899 6.405 -9.948 1.00 59.97 142 PRO A O 1
ATOM 1104 N N . SER A 1 143 ? 23.248 5.122 -8.240 1.00 57.09 143 SER A N 1
ATOM 1105 C CA . SER A 1 143 ? 24.377 4.191 -8.407 1.00 57.09 143 SER A CA 1
ATOM 1106 C C . SER A 1 143 ? 24.240 2.777 -7.828 1.00 57.09 143 SER A C 1
ATOM 1108 O O . SER A 1 143 ? 25.210 2.031 -7.896 1.00 57.09 143 SER A O 1
ATOM 1110 N N . SER A 1 144 ? 23.125 2.389 -7.201 1.00 74.06 144 SER A N 1
ATOM 1111 C CA . SER A 1 144 ? 23.173 1.209 -6.306 1.00 74.06 144 SER A CA 1
ATOM 1112 C C . SER A 1 144 ? 21.863 0.455 -6.104 1.00 74.06 144 SER A C 1
ATOM 1114 O O . SER A 1 144 ? 21.792 -0.427 -5.253 1.00 74.06 144 SER A O 1
ATOM 1116 N N . SER A 1 145 ? 20.792 0.818 -6.813 1.00 84.00 145 SER A N 1
ATOM 1117 C CA . SER A 1 145 ? 19.594 -0.018 -6.820 1.00 84.00 145 SER A CA 1
ATOM 1118 C C . SER A 1 145 ? 18.667 0.279 -7.985 1.00 84.00 145 SER A C 1
ATOM 1120 O O . SER A 1 145 ? 18.521 1.431 -8.401 1.00 84.00 145 SER A O 1
ATOM 1122 N N . SER A 1 146 ? 17.997 -0.762 -8.462 1.00 87.44 146 SER A N 1
ATOM 1123 C CA . SER A 1 146 ? 16.984 -0.680 -9.504 1.00 87.44 146 SER A CA 1
ATOM 1124 C C . SER A 1 146 ? 15.742 -1.493 -9.144 1.00 87.44 146 SER A C 1
ATOM 1126 O O . SER A 1 146 ? 15.797 -2.436 -8.359 1.00 87.44 146 SER A O 1
ATOM 1128 N N . LEU A 1 147 ? 14.599 -1.106 -9.698 1.00 89.38 147 LEU A N 1
ATOM 1129 C CA . LEU A 1 147 ? 13.388 -1.915 -9.724 1.00 89.38 147 LEU A CA 1
ATOM 1130 C C . LEU A 1 147 ? 13.311 -2.575 -11.097 1.00 89.38 147 LEU A C 1
ATOM 1132 O O . LEU A 1 147 ? 13.238 -1.877 -12.108 1.00 89.38 147 LEU A O 1
ATOM 1136 N N . LEU A 1 148 ? 13.325 -3.902 -11.119 1.00 90.19 148 LEU A N 1
ATOM 1137 C CA . LEU A 1 148 ? 13.109 -4.705 -12.311 1.00 90.19 148 LEU A CA 1
ATOM 1138 C C . LEU A 1 148 ? 11.651 -5.164 -12.352 1.00 90.19 148 LEU A C 1
ATOM 1140 O O . LEU A 1 148 ? 11.154 -5.730 -11.376 1.00 90.19 148 LEU A O 1
ATOM 1144 N N . VAL A 1 149 ? 10.997 -4.962 -13.494 1.00 90.12 149 VAL A N 1
ATOM 1145 C CA . VAL A 1 149 ? 9.686 -5.541 -13.807 1.00 90.12 149 VAL A CA 1
ATOM 1146 C C . VAL A 1 149 ? 9.834 -6.359 -15.085 1.00 90.12 149 VAL A C 1
ATOM 1148 O O . VAL A 1 149 ? 10.222 -5.817 -16.111 1.00 90.12 149 VAL A O 1
ATOM 1151 N N . ARG A 1 150 ? 9.554 -7.664 -15.055 1.00 87.75 150 ARG A N 1
ATOM 1152 C CA . ARG A 1 150 ? 9.591 -8.514 -16.257 1.00 87.75 150 ARG A CA 1
ATOM 1153 C C . ARG A 1 150 ? 8.199 -8.967 -16.622 1.00 87.75 150 ARG A C 1
ATOM 1155 O O . ARG A 1 150 ? 7.441 -9.411 -15.760 1.00 87.75 150 ARG A O 1
ATOM 1162 N N . PHE A 1 151 ? 7.924 -8.916 -17.916 1.00 85.44 151 PHE A N 1
ATOM 1163 C CA . PHE A 1 151 ? 6.669 -9.344 -18.507 1.00 85.44 151 PHE A CA 1
ATOM 1164 C C . PHE A 1 151 ? 6.878 -10.632 -19.304 1.00 85.44 151 PHE A C 1
ATOM 1166 O O . PHE A 1 151 ? 7.929 -10.830 -19.918 1.00 85.44 151 PHE A O 1
ATOM 1173 N N . ALA A 1 152 ? 5.882 -11.509 -19.277 1.00 82.69 152 ALA A N 1
ATOM 1174 C CA . ALA A 1 152 ? 5.741 -12.597 -20.231 1.00 82.69 152 ALA A CA 1
ATOM 1175 C C . ALA A 1 152 ? 5.235 -12.072 -21.584 1.00 82.69 152 ALA A C 1
ATOM 1177 O O . ALA A 1 152 ? 4.865 -10.909 -21.735 1.00 82.69 152 ALA A O 1
ATOM 1178 N N . SER A 1 153 ? 5.19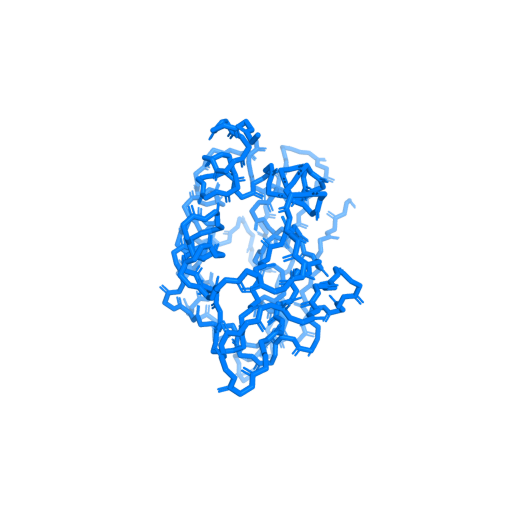5 -12.959 -22.577 1.00 79.75 153 SER A N 1
ATOM 1179 C CA . SER A 1 153 ? 4.676 -12.673 -23.919 1.00 79.75 153 SER A CA 1
ATOM 1180 C C . SER A 1 153 ? 3.183 -12.326 -23.957 1.00 79.75 153 SER A C 1
ATOM 1182 O O . SER A 1 153 ? 2.714 -11.826 -24.974 1.00 79.75 153 SER A O 1
ATOM 1184 N N . ASP A 1 154 ? 2.440 -12.585 -22.879 1.00 80.88 154 ASP A N 1
ATOM 1185 C CA . ASP A 1 154 ? 1.024 -12.247 -22.719 1.00 80.88 154 ASP A CA 1
ATOM 1186 C C . ASP A 1 154 ? 0.794 -10.968 -21.889 1.00 80.88 154 ASP A C 1
ATOM 1188 O O . ASP A 1 154 ? -0.291 -10.782 -21.338 1.00 80.88 154 ASP A O 1
ATOM 1192 N N . ASP A 1 155 ? 1.808 -10.097 -21.782 1.00 76.81 155 ASP A N 1
ATOM 1193 C CA . ASP A 1 155 ? 1.776 -8.826 -21.036 1.00 76.81 155 ASP A CA 1
ATOM 1194 C C . ASP A 1 155 ? 1.504 -8.967 -19.525 1.00 76.81 155 ASP A C 1
ATOM 1196 O O . ASP A 1 155 ? 1.209 -7.989 -18.828 1.00 76.81 155 ASP A O 1
ATOM 1200 N N . LYS A 1 156 ? 1.646 -10.179 -18.977 1.00 79.12 156 LYS A N 1
ATOM 1201 C CA . LYS A 1 156 ? 1.578 -10.407 -17.532 1.00 79.12 156 LYS A CA 1
ATOM 1202 C C . LYS A 1 156 ? 2.940 -10.253 -16.888 1.00 79.12 156 LYS A C 1
ATOM 1204 O O . LYS A 1 156 ? 3.946 -10.751 -17.389 1.00 79.12 156 LYS A O 1
ATOM 1209 N N . ILE A 1 157 ? 2.958 -9.618 -15.725 1.00 83.06 157 ILE A N 1
ATOM 1210 C CA . ILE A 1 157 ? 4.149 -9.541 -14.886 1.00 83.06 157 ILE A CA 1
ATOM 1211 C C . ILE A 1 157 ? 4.504 -10.946 -14.382 1.00 83.06 157 ILE A C 1
ATOM 1213 O O . ILE A 1 157 ? 3.687 -11.605 -13.742 1.00 83.06 157 ILE A O 1
ATOM 1217 N N . VAL A 1 158 ? 5.737 -11.381 -14.642 1.00 85.06 158 VAL A N 1
ATOM 1218 C CA . VAL A 1 158 ? 6.295 -12.661 -14.168 1.00 85.06 158 VAL A CA 1
ATOM 1219 C C . VAL A 1 158 ? 7.371 -12.486 -13.106 1.00 85.06 158 VAL A C 1
ATOM 1221 O O . VAL A 1 158 ? 7.625 -13.400 -12.328 1.00 85.06 158 VAL A O 1
ATOM 1224 N N . GLU A 1 159 ? 8.004 -11.315 -13.050 1.00 86.50 159 GLU A N 1
ATOM 1225 C CA . GLU A 1 159 ? 9.019 -11.013 -12.047 1.00 86.50 159 GLU A CA 1
ATOM 1226 C C . GLU A 1 159 ? 8.936 -9.544 -11.647 1.00 86.50 159 GLU A C 1
ATOM 1228 O O . GLU A 1 159 ? 8.879 -8.660 -12.502 1.00 86.50 159 GLU A O 1
ATOM 1233 N N . VAL A 1 160 ? 8.976 -9.285 -10.341 1.00 87.44 160 VAL A N 1
ATOM 1234 C CA . VAL A 1 160 ? 9.174 -7.940 -9.800 1.00 87.44 160 VAL A CA 1
ATOM 1235 C C . VAL A 1 160 ? 10.143 -8.024 -8.640 1.00 87.44 160 VAL A C 1
ATOM 1237 O O . VAL A 1 160 ? 9.857 -8.673 -7.626 1.00 87.44 160 VAL A O 1
ATOM 1240 N N . SER A 1 161 ? 11.283 -7.358 -8.770 1.00 85.88 161 SER A N 1
ATOM 1241 C CA . SER A 1 161 ? 12.328 -7.387 -7.754 1.00 85.88 161 SER A CA 1
ATOM 1242 C C . SER A 1 161 ? 13.070 -6.056 -7.676 1.00 85.88 161 SER A C 1
ATOM 1244 O O . SER A 1 161 ? 13.234 -5.346 -8.665 1.00 85.88 161 SER A O 1
ATOM 1246 N N . ILE A 1 162 ? 13.501 -5.699 -6.466 1.00 86.50 162 ILE A N 1
ATOM 1247 C CA . ILE A 1 162 ? 14.446 -4.600 -6.263 1.00 86.50 162 ILE A CA 1
ATOM 1248 C C . ILE A 1 162 ? 15.841 -5.214 -6.226 1.00 86.50 162 ILE A C 1
ATOM 1250 O O . ILE A 1 162 ? 16.123 -6.050 -5.367 1.00 86.50 162 ILE A O 1
ATOM 1254 N N . GLN A 1 163 ? 16.690 -4.793 -7.153 1.00 84.25 163 GLN A N 1
ATOM 1255 C CA . GLN A 1 163 ? 18.069 -5.238 -7.303 1.00 84.25 163 GLN A CA 1
ATOM 1256 C C . GLN A 1 163 ? 19.012 -4.183 -6.710 1.00 84.25 163 GLN A C 1
ATOM 1258 O O . GLN A 1 163 ? 18.680 -2.994 -6.689 1.00 84.25 163 GLN A O 1
ATOM 1263 N N . ARG A 1 164 ? 20.153 -4.623 -6.174 1.00 77.19 164 ARG A N 1
ATOM 1264 C CA . ARG A 1 164 ? 21.228 -3.778 -5.635 1.00 77.19 164 ARG A CA 1
ATOM 1265 C C . ARG A 1 164 ? 22.485 -3.955 -6.465 1.00 77.19 164 ARG A C 1
ATOM 1267 O O . ARG A 1 164 ? 22.724 -5.115 -6.863 1.00 77.19 164 ARG A O 1
#

Radius of gyration: 17.25 Å; chains: 1; bounding box: 46×28×47 Å

Organism: NCBI:txid211880

Secondary structure (DSSP, 8-state):
--HHHHHHHHH-GGGHHHHHHHHHTT--TT-BHHHHHHHH-S-SSSS-EEEEE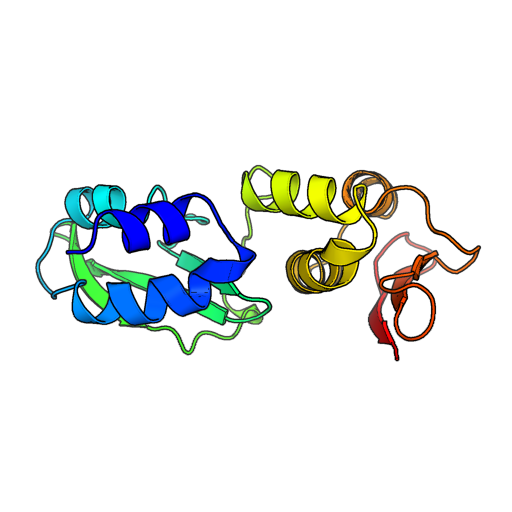TTEEEEEEE-TTSBEEEEEEEE-GGG-----TT-HHHHHHHHHHHS-GGGHHHHHHHHHHHHHTT--HHHHHHHH-S-SBTTTEEEEETTTEEEEEEE-TTS-EEEEEEE-

Foldseek 3Di:
DPPVLLCCLAPPLVCQLVSCVVCVVVQDWFDAPVVVCVRRNQAQDPFNWRRRALFWIWGFDADPVRTTDDIDTPDGNVVVLDGDPPGVLQVVLLCQLCDDLQSVVRSLSVCQVVLVNKDFPVVLCVRNNDDPDPQSWHRNHPPFKIWGWHADPVRTTPDTDIGD

pLDDT: mean 73.87, std 11.07, range [40.0, 90.19]